Protein AF-A0A7G7LHD7-F1 (afdb_monomer_lite)

Radius of gyration: 28.02 Å; chains: 1; bounding box: 65×64×58 Å

pLDDT: mean 73.61, std 22.7, range [37.94, 97.56]

Secondary structure (DSSP, 8-state):
--HHHHHHHHHHHTTB-TTT--B---EEEE-TTT--EEEEE-HHHHHHHHHTTT-HHHHHHHHHHHHHHS---S----------------S--S-----PPPPPPP--------------------

Structure (mmCIF, N/CA/C/O backbone):
data_AF-A0A7G7LHD7-F1
#
_entry.id   AF-A0A7G7LHD7-F1
#
loop_
_atom_site.group_PDB
_atom_site.id
_atom_site.type_symbol
_atom_site.label_atom_id
_atom_site.label_alt_id
_atom_site.label_comp_id
_atom_site.label_asym_id
_atom_site.label_entity_id
_atom_site.label_seq_id
_atom_site.pdbx_PDB_ins_code
_atom_site.Cartn_x
_atom_site.Cartn_y
_atom_site.Cartn_z
_atom_site.occupancy
_atom_site.B_iso_or_equiv
_atom_site.auth_seq_id
_atom_site.auth_comp_id
_atom_site.auth_asym_id
_atom_site.auth_atom_id
_atom_site.pdbx_PDB_model_num
ATOM 1 N N . MET A 1 1 ? 9.196 -8.763 -17.097 1.00 65.50 1 MET A N 1
ATOM 2 C CA . MET A 1 1 ? 9.359 -7.357 -16.661 1.00 65.50 1 MET A CA 1
ATOM 3 C C . MET A 1 1 ? 10.825 -6.980 -16.770 1.00 65.50 1 MET A C 1
ATOM 5 O O . MET A 1 1 ? 11.659 -7.766 -16.336 1.00 65.50 1 MET A O 1
ATOM 9 N N . SER A 1 2 ? 11.151 -5.848 -17.398 1.00 82.25 2 SER A N 1
ATOM 10 C CA . SER A 1 2 ? 12.543 -5.403 -17.550 1.00 82.25 2 SER A CA 1
ATOM 11 C C . SER A 1 2 ? 12.972 -4.551 -16.350 1.00 82.25 2 SER A C 1
ATOM 13 O O . SER A 1 2 ? 12.140 -3.951 -15.669 1.00 82.25 2 SER A O 1
ATOM 15 N N . ARG A 1 3 ? 14.284 -4.463 -16.097 1.00 79.50 3 ARG A N 1
ATOM 16 C CA . ARG A 1 3 ? 14.835 -3.549 -15.079 1.00 79.50 3 ARG A CA 1
ATOM 17 C C . ARG A 1 3 ? 14.474 -2.082 -15.349 1.00 79.50 3 ARG A C 1
ATOM 19 O O . ARG A 1 3 ? 14.294 -1.330 -14.399 1.00 79.50 3 ARG A O 1
ATOM 26 N N . ALA A 1 4 ? 14.314 -1.707 -16.620 1.00 85.06 4 ALA A N 1
ATOM 27 C CA . A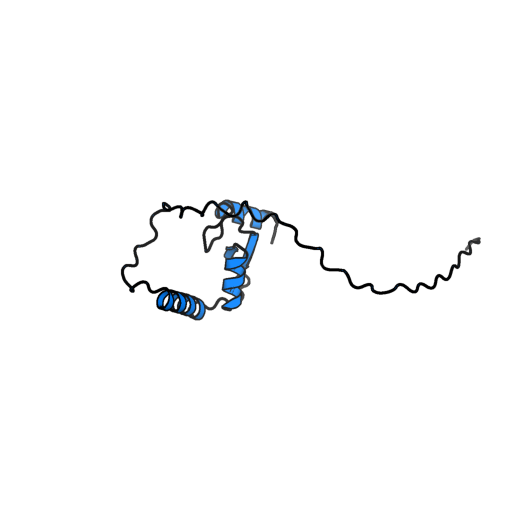LA A 1 4 ? 13.909 -0.364 -17.023 1.00 85.06 4 ALA A CA 1
ATOM 28 C C . ALA A 1 4 ? 12.475 -0.030 -16.576 1.00 85.06 4 ALA A C 1
ATOM 30 O O . ALA A 1 4 ? 12.243 1.057 -16.065 1.00 85.06 4 ALA A O 1
ATOM 31 N N . THR A 1 5 ? 11.536 -0.981 -16.663 1.00 87.19 5 THR A N 1
ATOM 32 C CA . THR A 1 5 ? 10.151 -0.778 -16.194 1.00 87.19 5 THR A CA 1
ATOM 33 C C . THR A 1 5 ? 10.085 -0.500 -14.691 1.00 87.19 5 THR A C 1
ATOM 35 O O . THR A 1 5 ? 9.301 0.328 -14.243 1.00 87.19 5 THR A O 1
ATOM 38 N N . VAL A 1 6 ? 10.924 -1.170 -13.897 1.00 87.94 6 VAL A N 1
ATOM 39 C CA . VAL A 1 6 ? 10.980 -0.943 -12.443 1.00 87.94 6 VAL A CA 1
ATOM 40 C C . VAL A 1 6 ? 11.619 0.405 -12.115 1.00 87.94 6 VAL A C 1
ATOM 42 O O . VAL A 1 6 ? 11.170 1.074 -11.191 1.00 87.94 6 VAL A O 1
ATOM 45 N N . ALA A 1 7 ? 12.651 0.811 -12.860 1.00 90.75 7 ALA A N 1
ATOM 46 C CA . ALA A 1 7 ? 13.272 2.124 -12.700 1.00 90.75 7 ALA A CA 1
ATOM 47 C C . ALA A 1 7 ? 12.284 3.257 -13.018 1.00 90.75 7 ALA A C 1
ATOM 49 O O . ALA A 1 7 ? 12.174 4.198 -12.242 1.00 90.75 7 ALA A O 1
ATOM 50 N N . GLU A 1 8 ? 11.503 3.111 -14.088 1.00 92.50 8 GLU A N 1
ATOM 51 C CA . GLU A 1 8 ? 10.450 4.059 -14.454 1.00 92.50 8 GLU A CA 1
ATOM 52 C C . GLU A 1 8 ? 9.400 4.199 -13.338 1.00 92.50 8 GLU A C 1
ATOM 54 O O . GLU A 1 8 ? 9.095 5.309 -12.910 1.00 92.50 8 GLU A O 1
ATOM 59 N N . LEU A 1 9 ? 8.922 3.080 -12.777 1.00 92.25 9 LEU A N 1
ATOM 60 C CA . LEU A 1 9 ? 7.999 3.096 -11.632 1.00 92.25 9 LEU A CA 1
ATOM 61 C C . LEU A 1 9 ? 8.593 3.797 -10.402 1.00 92.25 9 LEU A C 1
ATOM 63 O O . LEU A 1 9 ? 7.887 4.524 -9.705 1.00 92.25 9 LEU A O 1
ATOM 67 N N . ARG A 1 10 ? 9.890 3.604 -10.132 1.00 93.69 10 ARG A N 1
ATOM 68 C CA . ARG A 1 10 ? 10.582 4.304 -9.039 1.00 93.69 10 ARG A CA 1
ATOM 69 C C . ARG A 1 10 ? 10.604 5.806 -9.261 1.00 93.69 10 ARG A C 1
ATOM 71 O O . ARG A 1 10 ? 10.289 6.549 -8.336 1.00 93.69 10 ARG A O 1
ATOM 78 N N . THR A 1 11 ? 10.933 6.243 -10.474 1.00 94.19 11 THR A N 1
ATOM 79 C CA . THR A 1 11 ? 10.958 7.662 -10.835 1.00 94.19 11 THR A CA 1
ATOM 80 C C . THR A 1 11 ? 9.568 8.284 -10.737 1.00 94.19 11 THR A C 1
ATOM 82 O O . THR A 1 11 ? 9.427 9.338 -10.124 1.00 94.19 11 THR A O 1
ATOM 85 N N . GLN A 1 12 ? 8.533 7.614 -11.251 1.00 94.06 12 GLN A N 1
ATOM 86 C CA . GLN A 1 12 ? 7.146 8.091 -11.183 1.00 94.06 12 GLN A CA 1
ATOM 87 C C . GLN A 1 12 ? 6.634 8.232 -9.744 1.00 94.06 12 GLN A C 1
ATOM 89 O O . GLN A 1 12 ? 5.876 9.152 -9.449 1.00 94.06 12 GLN A O 1
ATOM 94 N N . GLN A 1 13 ? 7.059 7.347 -8.841 1.00 95.56 13 GLN A N 1
ATOM 95 C CA . GLN A 1 13 ? 6.672 7.379 -7.430 1.00 95.56 13 GLN A CA 1
ATOM 96 C C . GLN A 1 13 ? 7.617 8.194 -6.533 1.00 95.56 13 GLN A C 1
ATOM 98 O O . GLN A 1 13 ? 7.369 8.289 -5.333 1.00 95.56 13 GLN A O 1
ATOM 103 N N . GLY A 1 14 ? 8.718 8.736 -7.065 1.00 94.69 14 GLY A N 1
ATOM 104 C CA . GLY A 1 14 ? 9.737 9.427 -6.265 1.00 94.69 14 GLY A CA 1
ATOM 105 C C . GLY A 1 14 ? 10.384 8.536 -5.195 1.00 94.69 14 GLY A C 1
ATOM 106 O O . GLY A 1 14 ? 10.589 8.983 -4.071 1.00 94.69 14 GLY A O 1
ATOM 107 N N . ASP A 1 15 ? 10.638 7.261 -5.515 1.00 93.12 15 ASP A N 1
ATOM 108 C CA . ASP A 1 15 ? 11.165 6.233 -4.594 1.00 93.12 15 ASP A CA 1
ATOM 109 C C . ASP A 1 15 ? 10.313 5.992 -3.319 1.00 93.12 15 ASP A C 1
ATOM 111 O O . ASP A 1 15 ? 10.767 5.359 -2.353 1.00 93.12 15 ASP A O 1
ATOM 115 N N . ALA A 1 16 ? 9.054 6.443 -3.327 1.00 96.12 16 ALA A N 1
ATOM 116 C CA . ALA A 1 16 ? 8.115 6.336 -2.217 1.00 96.12 16 ALA A CA 1
ATOM 117 C C . ALA A 1 16 ? 7.075 5.223 -2.409 1.00 96.12 16 ALA A C 1
ATOM 119 O O . ALA A 1 16 ? 6.737 4.816 -3.523 1.00 96.12 16 ALA A O 1
ATOM 120 N N . CYS A 1 17 ? 6.552 4.714 -1.295 1.00 97.38 17 CYS A N 1
ATOM 121 C CA . CYS A 1 17 ? 5.493 3.711 -1.258 1.00 97.38 17 CYS A CA 1
ATOM 122 C C . CYS A 1 17 ? 4.173 4.317 -1.736 1.00 97.38 17 CYS A C 1
ATOM 124 O O . CYS A 1 17 ? 3.708 5.292 -1.152 1.00 97.38 17 CYS A O 1
ATOM 126 N N . ALA A 1 18 ? 3.513 3.688 -2.711 1.00 97.06 18 ALA A N 1
ATOM 127 C CA . ALA A 1 18 ? 2.238 4.191 -3.228 1.00 97.06 18 ALA A CA 1
ATOM 128 C C . ALA A 1 18 ? 1.080 4.171 -2.206 1.00 97.06 18 ALA A C 1
ATOM 130 O O . ALA A 1 18 ? 0.073 4.836 -2.421 1.00 97.06 18 ALA A O 1
ATOM 131 N N . VAL A 1 19 ? 1.207 3.423 -1.100 1.00 96.31 19 VAL A N 1
ATOM 132 C CA . VAL A 1 19 ? 0.174 3.341 -0.048 1.00 96.31 19 VAL A CA 1
ATOM 133 C C . VAL A 1 19 ? 0.438 4.311 1.103 1.00 96.31 19 VAL A C 1
ATOM 135 O O . VAL A 1 19 ? -0.463 5.042 1.495 1.00 96.31 19 VAL A O 1
ATOM 138 N N . CYS A 1 20 ? 1.645 4.306 1.680 1.00 96.75 20 CYS A N 1
ATOM 139 C CA . CYS A 1 20 ? 1.944 5.094 2.884 1.00 96.75 20 CYS A CA 1
ATOM 140 C C . CYS A 1 20 ? 2.856 6.304 2.649 1.00 96.75 20 CYS A C 1
ATOM 142 O O . CYS A 1 20 ? 3.074 7.069 3.580 1.00 96.75 20 CYS A O 1
ATOM 144 N N . GLY A 1 21 ? 3.427 6.467 1.452 1.00 95.88 21 GLY A N 1
ATOM 145 C CA . GLY A 1 21 ? 4.346 7.564 1.130 1.00 95.88 21 GLY A CA 1
ATOM 146 C C . GLY A 1 21 ? 5.760 7.432 1.708 1.00 95.88 21 GLY A C 1
ATOM 147 O O . GLY A 1 21 ? 6.620 8.242 1.379 1.00 95.88 21 GLY A O 1
ATOM 148 N N . ASP A 1 22 ? 6.041 6.413 2.527 1.00 95.31 22 ASP A N 1
ATOM 149 C CA . ASP A 1 22 ? 7.391 6.193 3.054 1.00 95.31 22 ASP A CA 1
ATOM 150 C C . ASP A 1 22 ? 8.382 5.857 1.933 1.00 95.31 22 ASP A C 1
ATOM 152 O O . ASP A 1 22 ? 8.073 5.078 1.025 1.00 95.31 22 ASP A O 1
ATOM 156 N N . LEU A 1 23 ? 9.6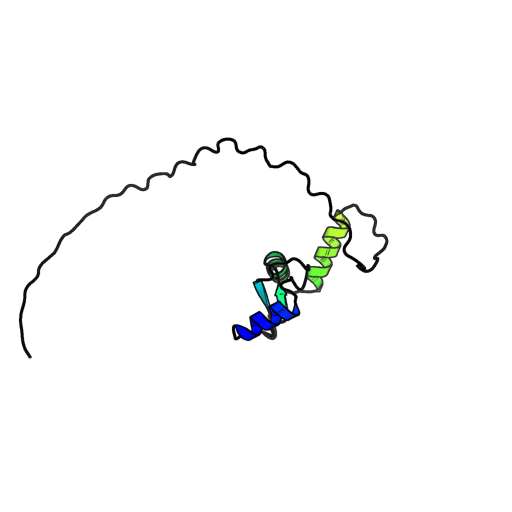07 6.373 2.048 1.00 92.56 23 LEU A N 1
ATOM 157 C CA . LEU A 1 23 ? 10.715 6.007 1.165 1.00 92.56 23 LEU A CA 1
ATOM 158 C C . LEU A 1 23 ? 11.077 4.520 1.290 1.00 92.56 23 LEU A C 1
ATOM 160 O O . LEU A 1 23 ? 10.823 3.863 2.303 1.00 92.56 23 LEU A O 1
ATOM 164 N N . GLY A 1 24 ? 11.742 3.994 0.262 1.00 86.44 24 GLY A N 1
ATOM 165 C CA . GLY A 1 24 ? 12.215 2.608 0.255 1.00 86.44 24 GLY A CA 1
ATOM 166 C C . GLY A 1 24 ? 11.174 1.624 -0.274 1.00 86.44 24 GLY A C 1
ATOM 167 O O . GLY A 1 24 ? 11.109 0.474 0.169 1.00 86.44 24 GLY A O 1
ATOM 168 N N . ALA A 1 25 ? 10.359 2.060 -1.236 1.00 93.00 25 ALA A N 1
ATOM 169 C CA . ALA A 1 25 ? 9.473 1.176 -1.977 1.00 93.00 25 ALA A CA 1
ATOM 170 C C . ALA A 1 25 ? 10.281 0.263 -2.911 1.00 93.00 25 ALA A C 1
ATOM 172 O O . ALA A 1 25 ? 10.780 0.672 -3.959 1.00 93.00 25 ALA A O 1
ATOM 173 N N . ALA A 1 26 ? 10.442 -0.995 -2.504 1.00 92.94 26 ALA A N 1
ATOM 174 C CA . ALA A 1 26 ? 11.248 -1.984 -3.218 1.00 92.94 26 ALA A CA 1
ATOM 175 C C . ALA A 1 26 ? 10.446 -3.211 -3.673 1.00 92.94 26 ALA A C 1
ATOM 177 O O . ALA A 1 26 ? 10.984 -4.046 -4.400 1.00 92.94 26 ALA A O 1
ATOM 178 N N . HIS A 1 27 ? 9.182 -3.326 -3.262 1.00 95.00 27 HIS A N 1
ATOM 179 C CA . HIS A 1 27 ? 8.335 -4.477 -3.560 1.00 95.00 27 HIS A CA 1
ATOM 180 C C . HIS A 1 27 ? 7.355 -4.132 -4.675 1.00 95.00 27 HIS A C 1
ATOM 182 O O . HIS A 1 27 ? 6.612 -3.165 -4.552 1.00 95.00 27 HIS A O 1
ATOM 188 N N . LEU A 1 28 ? 7.362 -4.910 -5.760 1.00 95.06 28 LEU A N 1
ATOM 189 C CA . LEU A 1 28 ? 6.380 -4.775 -6.835 1.00 95.06 28 LEU A CA 1
ATOM 190 C C . LEU A 1 28 ? 5.059 -5.406 -6.405 1.00 95.06 28 LEU A C 1
ATOM 192 O O . LEU A 1 28 ? 4.978 -6.622 -6.225 1.00 95.06 28 LEU A O 1
ATOM 196 N N . ASP A 1 29 ? 4.037 -4.575 -6.294 1.00 94.94 29 ASP A N 1
ATOM 197 C CA . ASP A 1 29 ? 2.669 -4.999 -6.063 1.00 94.94 29 ASP A CA 1
ATOM 198 C C . ASP A 1 29 ? 1.975 -5.303 -7.395 1.00 94.94 29 ASP A C 1
ATOM 200 O O . ASP A 1 29 ? 2.150 -4.593 -8.394 1.00 94.94 29 ASP A O 1
ATOM 204 N N . HIS A 1 30 ? 1.197 -6.379 -7.418 1.00 93.12 30 HIS A N 1
ATOM 205 C CA . HIS A 1 30 ? 0.470 -6.827 -8.596 1.00 93.12 30 HIS A CA 1
ATOM 206 C C . HIS A 1 30 ? -0.890 -7.379 -8.203 1.00 93.12 30 HIS A C 1
ATOM 208 O O . HIS A 1 30 ? -1.058 -7.989 -7.155 1.00 93.12 30 HIS A O 1
ATOM 214 N N . ASP A 1 31 ? -1.862 -7.175 -9.077 1.00 89.19 31 ASP A N 1
ATOM 215 C CA . ASP A 1 31 ? -3.194 -7.721 -8.899 1.00 89.19 31 ASP A CA 1
ATOM 216 C C . ASP A 1 31 ? -3.167 -9.248 -9.080 1.00 89.19 31 ASP A C 1
ATOM 218 O O . ASP A 1 31 ? -2.782 -9.747 -10.14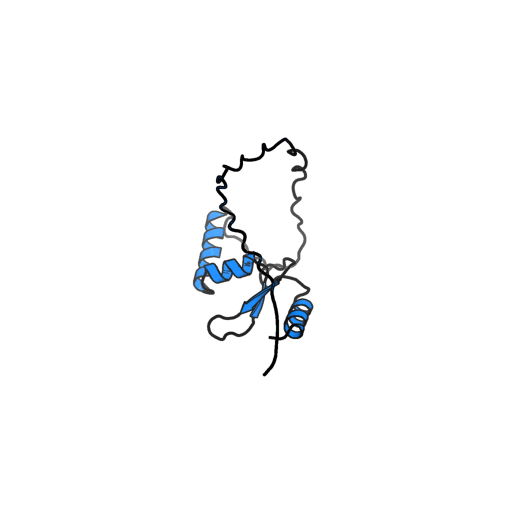0 1.00 89.19 31 ASP A O 1
ATOM 222 N N . HIS A 1 32 ? -3.582 -9.998 -8.057 1.00 86.19 32 HIS A N 1
ATOM 223 C CA . HIS A 1 32 ? -3.549 -11.465 -8.079 1.00 86.19 32 HIS A CA 1
ATOM 224 C C . HIS A 1 32 ? -4.546 -12.109 -9.062 1.00 86.19 32 HIS A C 1
ATOM 226 O O . HIS A 1 32 ? -4.407 -13.290 -9.374 1.00 86.19 32 HIS A O 1
ATOM 232 N N . SER A 1 33 ? -5.537 -11.364 -9.567 1.00 88.62 33 SER A N 1
ATOM 233 C CA . SER A 1 33 ? -6.520 -11.871 -10.535 1.00 88.62 33 SER A CA 1
ATOM 234 C C . SER A 1 33 ? -6.092 -11.655 -11.989 1.00 88.62 33 SER A C 1
ATOM 236 O O . SER A 1 33 ? -6.340 -12.501 -12.845 1.00 88.62 33 SER A O 1
ATOM 238 N N . THR A 1 34 ? -5.413 -10.541 -12.274 1.00 91.69 34 THR A N 1
ATOM 239 C CA . THR A 1 34 ? -5.026 -10.133 -13.636 1.00 91.69 34 THR A CA 1
ATOM 240 C C . THR A 1 34 ? -3.524 -10.211 -13.900 1.00 91.69 34 THR A C 1
ATOM 242 O O . THR A 1 34 ? -3.101 -10.124 -15.053 1.00 91.69 34 THR A O 1
ATOM 245 N N . GLY A 1 35 ? -2.700 -10.320 -12.856 1.00 89.62 35 GLY A N 1
ATOM 246 C CA . GLY A 1 35 ? -1.238 -10.268 -12.932 1.00 89.62 35 GLY A CA 1
ATOM 247 C C . GLY A 1 35 ? -0.674 -8.889 -13.294 1.00 89.62 35 GLY A C 1
ATOM 248 O O . GLY A 1 35 ? 0.531 -8.756 -13.518 1.00 89.62 35 GLY A O 1
ATOM 249 N N . ARG A 1 36 ? -1.518 -7.852 -13.389 1.00 92.50 36 ARG A N 1
ATOM 250 C CA . ARG A 1 36 ? -1.085 -6.495 -13.740 1.00 92.50 36 ARG A CA 1
ATOM 251 C C . ARG A 1 36 ? -0.347 -5.856 -12.570 1.00 92.50 36 ARG A C 1
ATOM 253 O O . ARG A 1 36 ? -0.828 -5.881 -11.441 1.00 92.50 36 ARG A O 1
ATOM 260 N N . ILE A 1 37 ? 0.806 -5.255 -12.862 1.00 94.12 37 ILE A N 1
ATOM 261 C CA . ILE A 1 37 ? 1.573 -4.478 -11.883 1.00 94.12 37 ILE A CA 1
ATOM 262 C C . ILE A 1 37 ? 0.767 -3.234 -11.515 1.00 94.12 37 ILE A C 1
ATOM 264 O O . ILE A 1 37 ? 0.300 -2.521 -12.403 1.00 94.12 37 ILE A O 1
ATOM 268 N N . ARG A 1 38 ? 0.612 -2.996 -10.212 1.00 95.00 38 ARG A N 1
ATOM 269 C CA . ARG A 1 38 ? -0.092 -1.835 -9.665 1.00 95.00 38 ARG A CA 1
ATOM 270 C C . ARG A 1 38 ? 0.902 -0.722 -9.341 1.00 95.00 38 ARG A C 1
ATOM 272 O O . ARG A 1 38 ? 0.821 0.348 -9.931 1.00 95.00 38 ARG A O 1
ATOM 279 N N . ALA A 1 39 ? 1.851 -0.985 -8.442 1.00 96.00 39 ALA A N 1
ATOM 280 C CA . ALA A 1 39 ? 2.794 0.015 -7.940 1.00 96.00 39 ALA A CA 1
ATOM 281 C C . ALA A 1 39 ? 4.004 -0.620 -7.228 1.00 96.00 39 ALA A C 1
ATOM 283 O O . ALA A 1 39 ? 4.065 -1.833 -7.026 1.00 96.00 39 ALA A O 1
ATOM 284 N N . LEU A 1 40 ? 4.959 0.207 -6.798 1.00 97.31 40 LEU A N 1
ATOM 285 C CA . LEU A 1 40 ? 5.972 -0.157 -5.807 1.00 97.31 40 LEU A CA 1
ATOM 286 C C . LEU A 1 40 ? 5.497 0.184 -4.390 1.00 97.31 40 LEU A C 1
ATOM 288 O O . LEU A 1 40 ? 5.068 1.305 -4.109 1.00 97.31 40 LEU A O 1
ATOM 292 N N . LEU A 1 41 ? 5.643 -0.766 -3.472 1.00 97.38 41 LEU A N 1
ATOM 293 C CA . LEU A 1 41 ? 5.280 -0.636 -2.065 1.00 97.38 41 LEU A CA 1
ATOM 294 C C . LEU A 1 41 ? 6.484 -0.881 -1.147 1.00 97.38 41 LEU A C 1
ATOM 296 O O . LEU A 1 41 ? 7.465 -1.543 -1.506 1.00 97.38 41 LEU A O 1
ATOM 300 N N . CYS A 1 42 ? 6.399 -0.368 0.081 1.00 97.00 42 CYS A N 1
ATOM 301 C CA . CYS A 1 42 ? 7.282 -0.799 1.161 1.00 97.00 42 CYS A CA 1
ATOM 302 C C . CYS A 1 42 ? 6.887 -2.211 1.634 1.00 97.00 42 CYS A C 1
ATOM 304 O O . CYS A 1 42 ? 5.747 -2.649 1.455 1.00 97.00 42 CYS A O 1
ATOM 306 N N . GLY A 1 43 ? 7.810 -2.926 2.285 1.00 96.19 43 GLY A N 1
ATOM 307 C CA . GLY A 1 43 ? 7.566 -4.311 2.711 1.00 96.19 43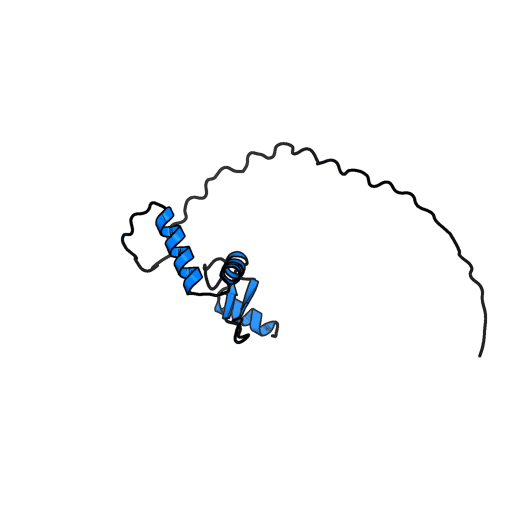 GLY A CA 1
ATOM 308 C C . GLY A 1 43 ? 6.382 -4.468 3.672 1.00 96.19 43 GLY A C 1
ATOM 309 O O . GLY A 1 43 ? 5.670 -5.466 3.608 1.00 96.19 43 GLY A O 1
ATOM 310 N N . ARG A 1 44 ? 6.120 -3.458 4.516 1.00 96.44 44 ARG A N 1
ATOM 311 C CA . ARG A 1 44 ? 4.994 -3.457 5.466 1.00 96.44 44 ARG A CA 1
ATOM 312 C C . ARG A 1 44 ? 3.648 -3.386 4.752 1.00 96.44 44 ARG A C 1
ATOM 314 O O . ARG A 1 44 ? 2.778 -4.201 5.032 1.00 96.44 44 ARG A O 1
ATOM 321 N N . CYS A 1 45 ? 3.492 -2.437 3.828 1.00 97.06 45 CYS A N 1
ATOM 322 C CA . CYS A 1 45 ? 2.255 -2.277 3.064 1.00 97.06 45 CYS A CA 1
ATOM 323 C C . CYS A 1 45 ? 2.005 -3.490 2.169 1.00 97.06 45 CYS A C 1
ATOM 325 O O . CYS A 1 45 ? 0.906 -4.030 2.192 1.00 97.06 45 CYS A O 1
ATOM 327 N N . ASN A 1 46 ? 3.035 -3.968 1.460 1.00 96.88 46 ASN A N 1
ATOM 328 C CA . ASN A 1 46 ? 2.920 -5.148 0.604 1.00 96.88 46 ASN A CA 1
ATOM 329 C C . ASN A 1 46 ? 2.480 -6.390 1.395 1.00 96.88 46 ASN A C 1
ATOM 331 O O . ASN A 1 46 ? 1.566 -7.103 0.995 1.00 96.88 46 ASN A O 1
ATOM 335 N N . MET A 1 47 ? 3.107 -6.637 2.549 1.00 95.44 47 MET A N 1
ATOM 336 C CA . MET A 1 47 ? 2.714 -7.735 3.434 1.00 95.44 47 MET A CA 1
ATOM 337 C C . MET A 1 47 ? 1.296 -7.542 3.980 1.00 95.44 47 MET A C 1
ATOM 339 O O . MET A 1 47 ? 0.528 -8.497 4.014 1.00 95.44 47 MET A O 1
ATOM 343 N N . GLY A 1 48 ? 0.940 -6.320 4.382 1.00 96.06 48 GLY A N 1
ATOM 344 C CA . GLY A 1 48 ? -0.395 -5.990 4.875 1.00 96.06 48 GLY A CA 1
ATOM 345 C C . GLY A 1 48 ? -1.488 -6.326 3.863 1.00 96.06 48 GLY A C 1
ATOM 346 O O . GLY A 1 48 ? -2.432 -7.025 4.218 1.00 96.06 48 GLY A O 1
ATOM 347 N N . LEU A 1 49 ? -1.333 -5.905 2.603 1.00 95.62 49 LEU A N 1
ATOM 348 C CA . LEU A 1 49 ? -2.283 -6.230 1.530 1.00 95.62 49 LEU A CA 1
ATOM 349 C C . LEU A 1 49 ? -2.451 -7.748 1.364 1.00 95.62 49 LEU A C 1
ATOM 351 O O . LEU A 1 49 ? -3.575 -8.251 1.413 1.00 95.62 49 LEU A O 1
ATOM 355 N N . GLY A 1 50 ? -1.338 -8.487 1.313 1.00 94.12 50 GLY A N 1
ATOM 356 C CA . GLY A 1 50 ? -1.360 -9.947 1.204 1.00 94.12 50 GLY A CA 1
ATOM 357 C C . GLY A 1 50 ? -2.030 -10.650 2.392 1.00 94.12 50 GLY A C 1
ATOM 358 O O . GLY A 1 50 ? -2.767 -11.614 2.195 1.00 94.12 50 GLY A O 1
ATOM 359 N N . LEU A 1 51 ? -1.842 -10.159 3.622 1.00 95.69 51 LEU A N 1
ATOM 360 C CA . LEU A 1 51 ? -2.499 -10.706 4.821 1.00 95.69 51 LEU A CA 1
ATOM 361 C C . LEU A 1 51 ? -4.022 -10.523 4.797 1.00 95.69 51 LEU A C 1
ATOM 363 O O . LEU A 1 51 ? -4.746 -11.348 5.351 1.00 95.69 51 LEU A O 1
ATOM 367 N N . PHE A 1 52 ? -4.509 -9.473 4.135 1.00 96.31 52 PHE A N 1
ATOM 368 C CA . PHE A 1 52 ? -5.935 -9.248 3.901 1.00 96.31 52 PHE A CA 1
ATOM 369 C C . PHE A 1 52 ? -6.425 -9.820 2.565 1.00 96.31 52 PHE A C 1
ATOM 371 O O . PHE A 1 52 ? -7.570 -9.575 2.194 1.00 96.31 52 PHE A O 1
ATOM 378 N N . LEU A 1 53 ? -5.603 -10.624 1.879 1.00 94.00 53 LEU A N 1
ATOM 379 C CA . LEU A 1 53 ? -5.918 -11.282 0.605 1.00 94.00 53 LEU A CA 1
ATOM 380 C C . LEU A 1 53 ? -6.330 -10.303 -0.502 1.00 94.00 53 LEU A C 1
ATOM 382 O O . LEU A 1 53 ? -7.169 -10.639 -1.334 1.00 94.00 53 LEU A O 1
ATOM 386 N N . ASP A 1 54 ? -5.778 -9.088 -0.484 1.00 93.19 54 ASP A N 1
ATOM 387 C CA . ASP A 1 54 ? -6.166 -7.988 -1.374 1.00 93.19 54 ASP A CA 1
ATOM 388 C C . ASP A 1 54 ? -7.675 -7.671 -1.357 1.00 93.19 54 ASP A C 1
ATOM 390 O O . ASP A 1 54 ? -8.200 -7.071 -2.294 1.00 93.19 54 ASP A O 1
ATOM 394 N N . ASP A 1 55 ? -8.390 -8.057 -0.295 1.00 95.38 55 ASP A N 1
ATOM 395 C CA . ASP A 1 55 ? -9.834 -7.877 -0.170 1.00 95.38 55 ASP A CA 1
ATOM 396 C C . ASP A 1 55 ? -10.158 -6.478 0.389 1.00 95.38 55 ASP A C 1
ATOM 398 O O . ASP A 1 55 ? -9.910 -6.205 1.575 1.00 95.38 55 ASP A O 1
ATOM 402 N N . PRO A 1 56 ? -10.768 -5.580 -0.412 1.00 95.06 56 PRO A N 1
ATOM 403 C CA . PRO A 1 56 ? -11.082 -4.225 0.029 1.00 95.06 56 PRO A CA 1
ATOM 404 C C . PRO A 1 56 ? -12.057 -4.184 1.208 1.00 95.06 56 PRO A C 1
ATOM 406 O O . PRO A 1 56 ? -12.040 -3.228 1.982 1.00 95.06 56 PRO A O 1
ATOM 409 N N . VAL A 1 57 ? -12.925 -5.190 1.355 1.00 97.31 57 VAL A N 1
ATOM 410 C CA . VAL A 1 57 ? -13.876 -5.264 2.470 1.00 97.31 57 VAL A CA 1
ATOM 411 C C . VAL A 1 57 ? -13.123 -5.547 3.765 1.00 97.31 57 VAL A C 1
ATOM 413 O O . VAL A 1 57 ? -13.309 -4.831 4.747 1.00 97.31 57 VAL A O 1
ATOM 416 N N . ARG A 1 58 ? -12.215 -6.529 3.763 1.00 97.56 58 ARG A N 1
ATOM 417 C CA . ARG A 1 58 ? -11.393 -6.857 4.940 1.00 97.56 58 ARG A CA 1
ATOM 418 C C . ARG A 1 58 ? -10.489 -5.700 5.355 1.00 97.56 58 ARG A C 1
ATOM 420 O O . ARG A 1 58 ? -10.381 -5.426 6.546 1.00 97.56 58 ARG A O 1
ATOM 427 N N . LEU A 1 59 ? -9.886 -5.005 4.389 1.00 96.81 59 LEU A N 1
ATOM 428 C CA . LEU A 1 59 ? -9.031 -3.842 4.648 1.00 96.81 59 LEU A CA 1
ATOM 429 C C . LEU A 1 59 ? -9.793 -2.706 5.346 1.00 96.81 59 LEU A C 1
ATOM 431 O O . LEU A 1 59 ? -9.297 -2.154 6.327 1.00 96.81 59 LEU A O 1
ATOM 435 N N . ARG A 1 60 ? -11.014 -2.393 4.890 1.00 97.38 60 ARG A N 1
ATOM 436 C CA . ARG A 1 60 ? -11.869 -1.379 5.533 1.00 97.38 60 ARG A CA 1
ATOM 437 C C . ARG A 1 60 ? -12.286 -1.800 6.939 1.00 97.38 60 ARG A C 1
ATOM 439 O O . ARG A 1 60 ? -12.108 -1.035 7.873 1.00 97.38 60 ARG A O 1
ATOM 446 N N . LEU A 1 61 ? -12.718 -3.050 7.115 1.00 97.00 61 LEU A N 1
ATOM 447 C CA . LEU A 1 61 ? -13.075 -3.576 8.438 1.00 97.00 61 LEU A CA 1
ATOM 448 C C . LEU A 1 61 ? -11.900 -3.533 9.428 1.00 97.00 61 LEU A C 1
ATOM 450 O O . LEU A 1 61 ? -12.107 -3.289 10.618 1.00 97.00 61 LEU A O 1
ATOM 454 N N . ALA A 1 62 ? -10.673 -3.765 8.955 1.00 95.88 62 ALA A N 1
ATOM 455 C CA . ALA A 1 62 ? -9.470 -3.645 9.771 1.00 95.88 62 ALA A CA 1
ATOM 456 C C . ALA A 1 62 ? -9.188 -2.189 10.180 1.00 95.88 62 ALA A C 1
ATOM 458 O O . ALA A 1 62 ? -8.836 -1.952 11.337 1.00 95.88 62 ALA A O 1
ATOM 459 N N . ALA A 1 63 ? -9.382 -1.224 9.274 1.00 95.06 63 ALA A N 1
ATOM 460 C CA . ALA A 1 63 ? -9.299 0.200 9.598 1.00 95.06 63 ALA A CA 1
ATOM 461 C C . ALA A 1 63 ? -10.348 0.587 10.657 1.00 95.06 63 ALA A C 1
ATOM 463 O O . ALA A 1 63 ? -9.973 1.063 11.729 1.00 95.06 63 ALA A O 1
ATOM 464 N N . ASP A 1 64 ? -11.620 0.234 10.436 1.00 95.19 64 ASP A N 1
ATOM 465 C CA . ASP A 1 64 ? -12.723 0.490 11.374 1.00 95.19 64 ASP A CA 1
ATOM 466 C C . ASP A 1 64 ? -12.468 -0.143 12.752 1.00 95.19 64 ASP A C 1
ATOM 468 O O . ASP A 1 64 ? -12.846 0.387 13.799 1.00 95.19 64 ASP A O 1
ATOM 472 N N . TYR A 1 65 ? -11.880 -1.344 12.786 1.00 95.69 65 TYR A N 1
ATOM 473 C CA . TYR A 1 65 ? -11.502 -2.004 14.035 1.00 95.69 65 TYR A CA 1
ATOM 474 C C . TYR A 1 65 ? -10.465 -1.180 14.799 1.00 95.69 65 TYR A C 1
ATOM 476 O O . TYR A 1 65 ? -10.643 -0.944 15.993 1.00 95.69 65 TYR A O 1
ATOM 484 N N . VAL A 1 66 ? -9.408 -0.723 14.127 1.00 94.88 66 VAL A N 1
ATOM 485 C CA . VAL A 1 66 ? -8.352 0.081 14.753 1.00 94.88 66 VAL A CA 1
ATOM 486 C C . VAL A 1 66 ? -8.908 1.406 15.269 1.00 94.88 66 VAL A C 1
ATOM 488 O O . VAL A 1 66 ? -8.624 1.769 16.408 1.00 94.88 66 VAL A O 1
ATOM 491 N N . GLU A 1 67 ? -9.722 2.103 14.480 1.00 92.94 67 GLU A N 1
ATOM 492 C CA . GLU A 1 67 ? -10.327 3.384 14.862 1.00 92.94 67 GLU A CA 1
ATOM 493 C C . GLU A 1 67 ? -11.206 3.253 16.108 1.00 92.94 67 GLU A C 1
ATOM 495 O O . GLU A 1 67 ? -11.002 3.977 17.082 1.00 92.94 67 GLU A O 1
ATOM 500 N N . ARG A 1 68 ? -12.089 2.245 16.151 1.00 93.94 68 ARG A N 1
ATOM 501 C CA . ARG A 1 68 ? -12.949 1.974 17.319 1.00 93.94 68 ARG A CA 1
ATOM 502 C C . ARG A 1 68 ? -12.179 1.731 18.616 1.00 93.94 68 ARG A C 1
ATOM 504 O O . ARG A 1 68 ? -12.710 1.995 19.689 1.00 93.94 68 ARG A O 1
ATOM 511 N N . HIS A 1 69 ? -10.950 1.227 18.532 1.00 93.50 69 HIS A N 1
ATOM 512 C CA . HIS A 1 69 ? -10.132 0.884 19.699 1.00 93.50 69 HIS A CA 1
ATOM 513 C C . HIS A 1 69 ? -9.028 1.909 19.996 1.00 93.50 69 HIS A C 1
ATOM 515 O O . HIS A 1 69 ? -8.278 1.725 20.954 1.00 93.50 69 HIS A O 1
ATOM 521 N N . ARG A 1 70 ? -8.914 2.992 19.214 1.00 89.44 70 ARG A N 1
ATOM 522 C CA . ARG A 1 70 ? -7.950 4.077 19.463 1.00 89.44 70 ARG A CA 1
ATOM 523 C C . ARG A 1 70 ? -8.415 5.094 20.507 1.00 89.44 70 ARG A C 1
ATOM 525 O O . ARG A 1 70 ? -7.609 5.916 20.917 1.00 89.44 70 ARG A O 1
ATOM 532 N N . GLY A 1 71 ? -9.661 5.015 20.977 1.00 69.19 71 GLY A N 1
ATOM 533 C CA . GLY A 1 71 ? -10.182 5.905 22.023 1.00 69.19 71 GLY A CA 1
ATOM 534 C C . GLY A 1 71 ? -10.417 7.352 21.573 1.00 69.19 71 GLY A C 1
ATOM 535 O O . GLY A 1 71 ? -10.768 8.187 22.400 1.00 69.19 71 GLY A O 1
ATOM 536 N N . GLU A 1 72 ? -10.264 7.643 20.282 1.00 55.56 72 GLU A N 1
ATOM 537 C CA . GLU A 1 72 ? -10.598 8.937 19.690 1.00 55.56 72 GLU A CA 1
ATOM 538 C C . GLU A 1 72 ? -12.103 8.950 19.357 1.00 55.56 72 GLU A C 1
ATOM 540 O O . GLU A 1 72 ? -12.591 8.014 18.711 1.00 55.56 72 GLU A O 1
ATOM 545 N N . PRO A 1 73 ? -12.880 9.955 19.801 1.00 53.53 73 PRO A N 1
ATOM 546 C CA . PRO A 1 73 ? -14.278 10.068 19.412 1.00 53.53 73 PRO A CA 1
ATOM 547 C C . PRO A 1 73 ? -14.366 10.276 17.897 1.00 53.53 73 PRO A C 1
ATOM 549 O O . PRO A 1 73 ? -13.615 11.063 17.329 1.00 53.53 73 PRO A O 1
ATOM 552 N N . ALA A 1 74 ? -15.291 9.566 17.250 1.00 54.75 74 ALA A N 1
ATOM 553 C CA . ALA A 1 74 ? -15.536 9.603 15.810 1.00 54.75 74 ALA A CA 1
ATOM 554 C C . ALA A 1 74 ? -16.012 10.992 15.329 1.00 54.75 74 ALA A C 1
ATOM 556 O O . ALA A 1 74 ? -17.198 11.196 15.067 1.00 54.75 74 ALA A O 1
ATOM 557 N N . ALA A 1 75 ? -15.104 11.963 15.235 1.00 53.16 75 ALA A N 1
ATOM 558 C CA . ALA A 1 75 ? -15.388 13.319 14.793 1.00 53.16 75 ALA A CA 1
ATOM 559 C C . ALA A 1 75 ? -14.307 13.831 13.828 1.00 53.16 75 ALA A C 1
ATOM 561 O O . ALA A 1 75 ? -13.126 13.845 14.153 1.00 53.16 75 ALA A O 1
ATOM 562 N N . ALA A 1 76 ? -14.790 14.301 12.673 1.00 52.16 76 ALA A N 1
ATOM 563 C CA . ALA A 1 76 ? -14.106 15.072 11.632 1.00 52.16 76 ALA A CA 1
ATOM 564 C C . ALA A 1 76 ? -13.021 14.340 10.817 1.00 52.16 76 ALA A C 1
ATOM 566 O O . ALA A 1 76 ? -11.827 14.391 11.094 1.00 52.16 76 ALA A O 1
ATOM 567 N N . VAL A 1 77 ? -13.465 13.727 9.716 1.00 52.62 77 VAL A N 1
ATOM 568 C CA . VAL A 1 77 ? -12.609 13.454 8.558 1.00 52.62 77 VAL A CA 1
ATOM 569 C C . VAL A 1 77 ? -12.320 14.791 7.873 1.00 52.62 77 VAL A C 1
ATOM 571 O O . VAL A 1 77 ? -13.117 15.245 7.053 1.00 52.62 77 VAL A O 1
ATOM 574 N N . ASP A 1 78 ? -11.194 15.419 8.198 1.00 49.72 78 ASP A N 1
ATOM 575 C CA . ASP A 1 78 ? -10.577 16.388 7.293 1.00 49.72 78 ASP A CA 1
ATOM 576 C C . ASP A 1 78 ? -9.732 15.626 6.252 1.00 49.72 78 ASP A C 1
ATOM 578 O O . ASP A 1 78 ? -9.028 14.671 6.603 1.00 49.72 78 ASP A O 1
ATOM 582 N N . PRO A 1 79 ? -9.782 15.992 4.956 1.00 56.81 79 PRO A N 1
ATOM 583 C CA . PRO A 1 79 ? -8.906 15.398 3.950 1.00 56.81 79 PRO A CA 1
ATOM 584 C C . PRO A 1 79 ? -7.436 15.730 4.266 1.00 56.81 79 PRO A C 1
ATOM 586 O O . PRO A 1 79 ? -7.155 16.832 4.748 1.00 56.81 79 PRO A O 1
ATOM 589 N N . PRO A 1 80 ? -6.467 14.842 3.960 1.00 51.09 80 PRO A N 1
ATOM 590 C CA . PRO A 1 80 ? -5.064 15.115 4.233 1.00 51.09 80 PRO A CA 1
ATOM 591 C C . PRO A 1 80 ? -4.551 16.204 3.285 1.00 51.09 80 PRO A C 1
ATOM 593 O O . PRO A 1 80 ? -4.061 15.932 2.190 1.00 51.09 80 PRO A O 1
ATOM 596 N N . THR A 1 81 ? -4.645 17.457 3.723 1.00 49.03 81 THR A N 1
ATOM 597 C CA . THR A 1 81 ? -3.895 18.568 3.145 1.00 49.03 81 THR A CA 1
ATOM 598 C C . THR A 1 81 ? -2.690 18.808 4.041 1.00 49.03 81 THR A C 1
ATOM 600 O O . THR A 1 81 ? -2.813 19.387 5.112 1.00 49.03 81 THR A O 1
ATOM 603 N N . GLY A 1 82 ? -1.516 18.371 3.593 1.00 41.56 82 GLY A N 1
ATOM 604 C CA . GLY A 1 82 ? -0.254 18.900 4.104 1.00 41.56 82 GLY A CA 1
ATOM 605 C C . GLY A 1 82 ? 0.380 18.131 5.262 1.00 41.56 82 GLY A C 1
ATOM 606 O O . GLY A 1 82 ? -0.067 18.124 6.403 1.00 41.56 82 GLY A O 1
ATOM 607 N N . CYS A 1 83 ? 1.529 17.553 4.940 1.00 52.97 83 CYS A N 1
ATOM 608 C CA . CYS A 1 83 ? 2.598 17.211 5.862 1.00 52.97 83 CYS A CA 1
ATOM 609 C C . CYS A 1 83 ? 3.069 18.459 6.633 1.00 52.97 83 CYS A C 1
ATOM 611 O O . CYS A 1 83 ? 3.788 19.260 6.051 1.00 52.97 83 CYS A O 1
ATOM 613 N N . THR A 1 84 ? 2.721 18.603 7.919 1.00 46.38 84 THR A N 1
ATOM 614 C CA . THR A 1 84 ? 3.493 19.402 8.899 1.00 46.38 84 THR A CA 1
ATOM 615 C C . THR A 1 84 ? 3.150 19.027 10.345 1.00 46.38 84 THR A C 1
ATOM 617 O O . THR A 1 84 ? 2.610 19.838 11.084 1.00 46.38 84 THR A O 1
ATOM 620 N N . THR A 1 85 ? 3.508 17.830 10.799 1.00 46.12 85 THR A N 1
ATOM 621 C CA . THR A 1 85 ? 3.798 17.618 12.229 1.00 46.12 85 THR A CA 1
ATOM 622 C C . THR A 1 85 ? 4.770 16.461 12.356 1.00 46.12 85 THR A C 1
ATOM 624 O O . THR A 1 85 ? 4.380 15.297 12.349 1.00 46.12 85 THR A O 1
ATOM 627 N N . THR A 1 86 ? 6.054 16.780 12.467 1.00 50.06 86 THR A N 1
ATOM 628 C CA . THR A 1 86 ? 7.050 15.871 13.032 1.00 50.06 86 THR A CA 1
ATOM 629 C C . THR A 1 86 ? 6.628 15.581 14.475 1.00 50.06 86 THR A C 1
ATOM 631 O O . THR A 1 86 ? 6.656 16.511 15.283 1.00 50.06 86 THR A O 1
ATOM 634 N N . PRO A 1 87 ? 6.243 14.351 14.866 1.00 51.00 87 PRO A N 1
ATOM 635 C CA . PRO A 1 87 ? 6.215 14.037 16.280 1.00 51.00 87 PRO A CA 1
ATOM 636 C C . PRO A 1 87 ? 7.676 13.992 16.721 1.00 51.00 87 PRO A C 1
ATOM 638 O O . PRO A 1 87 ? 8.489 13.305 16.099 1.00 51.00 87 PRO A O 1
ATOM 641 N N . ALA A 1 88 ? 8.026 14.764 17.750 1.00 52.47 88 ALA A N 1
ATOM 642 C CA . ALA A 1 88 ? 9.352 14.730 18.344 1.00 52.47 88 ALA A CA 1
ATOM 643 C C . ALA A 1 88 ? 9.674 13.283 18.747 1.00 52.47 88 ALA A C 1
ATOM 645 O O . ALA A 1 88 ? 9.174 12.765 19.746 1.00 52.47 88 ALA A O 1
ATOM 646 N N . LEU A 1 89 ? 10.474 12.613 17.915 1.00 51.94 89 LEU A N 1
ATOM 647 C CA . LEU A 1 89 ? 11.082 11.333 18.224 1.00 51.94 89 LEU A CA 1
ATOM 648 C C . LEU A 1 89 ? 11.896 11.556 19.491 1.00 51.94 89 LEU A C 1
ATOM 650 O O . LEU A 1 89 ? 12.893 12.274 19.459 1.00 51.94 89 LEU A O 1
ATOM 654 N N . GLY A 1 90 ? 11.425 10.971 20.593 1.00 44.31 90 GLY A N 1
ATOM 655 C CA . GLY A 1 90 ? 12.105 10.995 21.877 1.00 44.31 90 GLY A CA 1
ATOM 656 C C . GLY A 1 90 ? 13.579 10.652 21.696 1.00 44.31 90 GLY A C 1
ATOM 657 O O . GLY A 1 90 ? 13.952 9.511 21.410 1.00 44.31 90 GLY A O 1
ATOM 658 N N . SER A 1 91 ? 14.412 11.674 21.847 1.00 55.88 91 SER A N 1
ATOM 659 C CA . SER A 1 91 ? 15.792 11.553 22.268 1.00 55.88 91 SER A CA 1
ATOM 660 C C . SER A 1 91 ? 15.785 10.778 23.581 1.00 55.88 91 SER A C 1
ATOM 662 O O . SER A 1 91 ? 15.282 11.305 24.562 1.00 55.88 91 SER A O 1
ATOM 664 N N . ASP A 1 92 ? 16.176 9.498 23.540 1.00 56.31 92 ASP A N 1
ATOM 665 C CA . ASP A 1 92 ? 16.903 8.774 24.605 1.00 56.31 92 ASP A CA 1
ATOM 666 C C . ASP A 1 92 ? 16.819 7.249 24.430 1.00 56.31 92 ASP A C 1
ATOM 668 O O . ASP A 1 92 ? 16.178 6.504 25.173 1.00 56.31 92 ASP A O 1
ATOM 672 N N . ARG A 1 93 ? 17.554 6.733 23.438 1.00 50.41 93 ARG A N 1
ATOM 673 C CA . ARG A 1 93 ? 17.963 5.313 23.410 1.00 50.41 93 ARG A CA 1
ATOM 674 C C . ARG A 1 93 ? 19.459 5.127 23.188 1.00 50.41 93 ARG A C 1
ATOM 676 O O . ARG A 1 93 ? 19.906 4.061 22.767 1.00 50.41 93 ARG A O 1
ATOM 683 N N . ARG A 1 94 ? 20.251 6.155 23.498 1.00 51.78 94 ARG A N 1
ATOM 684 C CA . ARG A 1 94 ? 21.713 6.109 23.417 1.00 51.78 94 ARG A CA 1
ATOM 685 C C . ARG A 1 94 ? 22.359 5.689 24.737 1.00 51.78 94 ARG A C 1
ATOM 687 O O . ARG A 1 94 ? 23.473 6.097 24.990 1.00 51.78 94 ARG A O 1
ATOM 694 N N . GLU A 1 95 ? 21.714 4.859 25.560 1.00 52.47 95 GLU A N 1
ATOM 695 C CA . GLU A 1 95 ? 22.295 4.503 26.865 1.00 52.47 95 GLU A CA 1
ATOM 696 C C . GLU A 1 95 ? 21.851 3.138 27.416 1.00 52.47 95 GLU A C 1
ATOM 698 O O . GLU A 1 95 ? 21.549 2.976 28.589 1.00 52.47 95 GLU A O 1
ATOM 703 N N . ARG A 1 96 ? 21.850 2.094 26.575 1.00 51.94 96 ARG A N 1
ATOM 704 C CA . ARG A 1 96 ? 21.997 0.696 27.045 1.00 51.94 96 ARG A CA 1
ATOM 705 C C . ARG A 1 96 ? 22.898 -0.109 26.113 1.00 51.94 96 ARG A C 1
ATOM 707 O O . ARG A 1 96 ? 22.518 -1.145 25.575 1.00 51.94 96 ARG A O 1
ATOM 714 N N . ARG A 1 97 ? 24.130 0.371 25.930 1.00 54.84 97 ARG A N 1
ATOM 715 C CA . ARG A 1 97 ? 25.254 -0.454 25.471 1.00 54.84 97 ARG A CA 1
ATOM 716 C C . ARG A 1 97 ? 25.935 -1.023 26.723 1.00 54.84 97 ARG A C 1
ATOM 718 O O . ARG A 1 97 ? 26.973 -0.544 27.146 1.00 54.84 97 ARG A O 1
ATOM 725 N N . GLY A 1 98 ? 25.276 -1.999 27.347 1.00 46.19 98 GLY A N 1
ATOM 726 C CA . GLY A 1 98 ? 25.775 -2.750 28.499 1.00 46.19 98 GLY A CA 1
ATOM 727 C C . GLY A 1 98 ? 25.627 -4.246 28.228 1.00 46.19 98 GLY A C 1
ATOM 728 O O . GLY A 1 98 ? 24.511 -4.737 28.088 1.00 46.19 98 GLY A O 1
ATOM 729 N N . SER A 1 99 ? 26.769 -4.911 28.056 1.00 56.16 99 SER A N 1
ATOM 730 C CA . SER A 1 99 ? 27.048 -6.354 28.028 1.00 56.16 99 SER A CA 1
ATOM 731 C C . SER A 1 99 ? 25.858 -7.320 27.919 1.00 56.16 99 SER A C 1
ATOM 733 O O . SER A 1 99 ? 25.306 -7.771 28.920 1.00 56.16 99 SER A O 1
ATOM 735 N N . ARG A 1 100 ? 25.532 -7.749 26.692 1.00 50.41 100 ARG A N 1
ATOM 736 C CA . ARG A 1 100 ? 24.837 -9.028 26.475 1.00 50.41 100 ARG A CA 1
ATOM 737 C C . ARG A 1 100 ? 25.883 -10.153 26.480 1.00 50.41 100 ARG A C 1
ATOM 739 O O . ARG A 1 100 ? 26.739 -10.132 25.596 1.00 50.41 100 ARG A O 1
ATOM 746 N N . PRO A 1 101 ? 25.847 -11.124 27.409 1.00 51.66 101 PRO A N 1
ATOM 747 C CA . PRO A 1 101 ? 26.710 -12.297 27.314 1.00 51.66 101 PRO A CA 1
ATOM 748 C C . PRO A 1 101 ? 26.321 -13.126 26.082 1.00 51.66 101 PRO A C 1
ATOM 750 O O . PRO A 1 101 ? 25.135 -13.323 25.797 1.00 51.66 101 PRO A O 1
ATOM 753 N N . SER A 1 102 ? 27.327 -13.587 25.333 1.00 58.00 102 SER A N 1
ATOM 754 C CA . SER A 1 102 ? 27.155 -14.454 24.167 1.00 58.00 102 SER A CA 1
ATOM 755 C C . SER A 1 102 ? 26.415 -15.723 24.580 1.00 58.00 102 SER A C 1
ATOM 757 O O . SER A 1 102 ? 26.876 -16.451 25.463 1.00 58.00 102 SER A O 1
ATOM 759 N N . ARG A 1 103 ? 25.275 -16.014 23.947 1.00 56.88 103 ARG A N 1
ATOM 760 C CA . ARG A 1 103 ? 24.631 -17.317 24.118 1.00 56.88 103 ARG A CA 1
ATOM 761 C C . ARG A 1 103 ? 25.579 -18.384 23.573 1.00 56.88 103 ARG A C 1
ATOM 763 O O . ARG A 1 103 ? 25.931 -18.373 22.399 1.00 56.88 103 ARG A O 1
ATOM 770 N N . ARG A 1 104 ? 26.015 -19.240 24.493 1.00 47.75 104 ARG A N 1
ATOM 771 C CA . ARG A 1 104 ? 26.832 -20.435 24.305 1.00 47.75 104 ARG A CA 1
ATOM 772 C C . ARG A 1 104 ? 26.247 -21.293 23.177 1.00 47.75 104 ARG A C 1
ATOM 774 O O . ARG A 1 104 ? 25.110 -21.745 23.276 1.00 47.75 104 ARG A O 1
ATOM 781 N N . SER A 1 105 ? 27.030 -21.473 22.117 1.00 49.25 105 SER A N 1
ATOM 782 C CA . SER A 1 105 ? 26.817 -22.494 21.092 1.00 49.25 105 SER A CA 1
ATOM 783 C C . SER A 1 105 ? 26.998 -23.854 21.759 1.00 49.25 105 SER A C 1
ATOM 785 O O . SER A 1 105 ? 28.044 -24.094 22.355 1.00 49.25 105 SER A O 1
ATOM 787 N N . THR A 1 106 ? 25.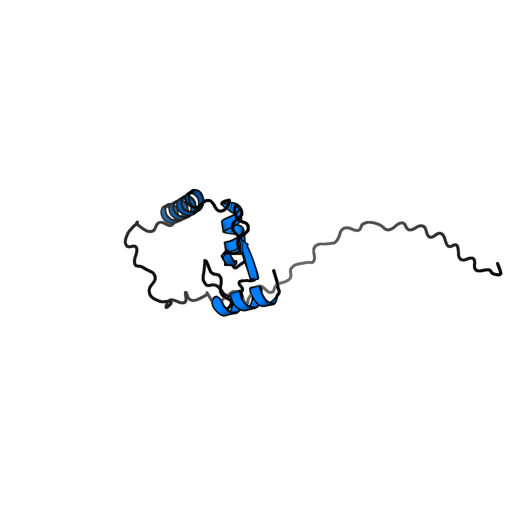985 -24.714 21.733 1.00 57.81 106 THR A N 1
ATOM 788 C CA . THR A 1 106 ? 26.164 -26.116 22.116 1.00 57.81 106 THR A CA 1
ATOM 789 C C . THR A 1 106 ? 26.851 -26.846 20.971 1.00 57.81 106 THR A C 1
ATOM 791 O O . THR A 1 106 ? 26.307 -26.914 19.867 1.00 57.81 106 THR A O 1
ATOM 794 N N . ASP A 1 107 ? 28.044 -27.353 21.265 1.00 40.47 107 ASP A N 1
ATOM 795 C CA . ASP A 1 107 ? 28.839 -28.282 20.474 1.00 40.47 107 ASP A CA 1
ATOM 796 C C . ASP A 1 107 ? 27.990 -29.387 19.825 1.00 40.47 107 ASP A C 1
ATOM 798 O O . ASP A 1 107 ? 27.297 -30.148 20.503 1.00 40.47 107 ASP A O 1
ATOM 802 N N . ARG A 1 108 ? 28.078 -29.509 18.495 1.00 46.16 108 ARG A N 1
ATOM 803 C CA . ARG A 1 108 ? 27.894 -30.794 17.814 1.00 46.16 108 ARG A CA 1
ATOM 804 C C . ARG A 1 108 ? 29.289 -31.351 17.586 1.00 46.16 108 ARG A C 1
ATOM 806 O O . ARG A 1 108 ? 30.049 -30.782 16.809 1.00 46.16 108 ARG A O 1
ATOM 813 N N . HIS A 1 109 ? 29.609 -32.417 18.309 1.00 42.81 109 HIS A N 1
ATOM 814 C CA . HIS A 1 109 ? 30.882 -33.105 18.199 1.00 42.81 109 HIS A CA 1
ATOM 815 C C . HIS A 1 109 ? 31.087 -33.687 16.798 1.00 42.81 109 HIS A C 1
ATOM 817 O O . HIS A 1 109 ? 30.257 -34.431 16.277 1.00 42.81 109 HIS A O 1
ATOM 823 N N . ASP A 1 110 ? 32.234 -33.306 16.253 1.00 41.47 110 ASP A N 1
ATOM 824 C CA . ASP A 1 110 ? 33.008 -33.941 15.202 1.00 41.47 110 ASP A CA 1
ATOM 825 C C . ASP A 1 110 ? 33.374 -35.383 15.593 1.00 41.47 110 ASP A C 1
ATOM 827 O O . ASP A 1 110 ? 33.917 -35.619 16.673 1.00 41.47 110 ASP A O 1
ATOM 831 N N . GLN A 1 111 ? 33.084 -36.334 14.707 1.00 48.06 111 GLN A N 1
ATOM 832 C CA . GLN A 1 111 ? 33.927 -37.510 14.515 1.00 48.06 111 GLN A CA 1
ATOM 833 C C . GLN A 1 111 ? 34.090 -37.693 13.012 1.00 48.06 111 GLN A C 1
ATOM 835 O O . GLN A 1 111 ? 33.186 -38.158 12.316 1.00 48.06 111 GLN A O 1
ATOM 840 N N . GLY A 1 112 ? 35.232 -37.230 12.513 1.00 37.94 112 GLY A N 1
ATOM 841 C CA . GLY A 1 112 ? 35.685 -37.522 11.169 1.00 37.94 112 GLY A CA 1
ATOM 842 C C . GLY A 1 112 ? 36.121 -38.974 11.029 1.00 37.94 112 GLY A C 1
ATOM 843 O O . GLY A 1 112 ? 36.698 -39.549 11.944 1.00 37.94 112 GLY A O 1
ATOM 844 N N . GLU A 1 113 ? 35.947 -39.515 9.828 1.00 39.69 113 GLU A N 1
ATOM 845 C CA . GLU A 1 113 ? 36.828 -40.553 9.309 1.00 39.69 113 GLU A CA 1
ATOM 846 C C . GLU A 1 113 ? 37.246 -40.177 7.889 1.00 39.69 113 GLU A C 1
ATOM 848 O O . GLU A 1 113 ? 36.466 -40.133 6.936 1.00 39.69 113 GLU A O 1
ATOM 853 N N . GLN A 1 114 ? 38.526 -39.833 7.802 1.00 45.53 114 GLN A N 1
ATOM 854 C CA . GLN A 1 114 ? 39.294 -39.665 6.585 1.00 45.53 114 GLN A CA 1
ATOM 855 C C . GLN A 1 114 ? 39.505 -41.053 5.971 1.00 45.53 114 GLN A C 1
ATOM 857 O O . GLN A 1 114 ? 39.986 -41.958 6.647 1.00 45.53 114 GLN A O 1
ATOM 862 N N . SER A 1 115 ? 39.228 -41.222 4.678 1.00 39.12 115 SER A N 1
ATOM 863 C CA . SER A 1 115 ? 39.913 -42.260 3.904 1.00 39.12 115 SER A CA 1
ATOM 864 C C . SER A 1 115 ? 40.437 -41.687 2.594 1.00 39.12 115 SER A C 1
ATOM 866 O O . SER A 1 115 ? 39.782 -41.581 1.561 1.00 39.12 115 SER A O 1
ATOM 868 N N . ASP A 1 116 ? 41.682 -41.265 2.735 1.00 45.44 116 ASP A N 1
ATOM 869 C CA . ASP A 1 116 ? 42.729 -41.154 1.741 1.00 45.44 116 ASP A CA 1
ATOM 870 C C . ASP A 1 116 ? 42.658 -42.256 0.669 1.00 45.44 116 ASP A C 1
ATOM 872 O O . ASP A 1 116 ? 42.827 -43.434 0.987 1.00 45.44 116 ASP A O 1
ATOM 876 N N . ARG A 1 117 ? 42.485 -41.880 -0.606 1.00 44.94 117 ARG A N 1
ATOM 877 C CA . ARG A 1 117 ? 43.031 -42.627 -1.757 1.00 44.94 117 ARG A CA 1
ATOM 878 C C . ARG A 1 117 ? 43.433 -41.671 -2.878 1.00 44.94 117 ARG A C 1
ATOM 880 O O . ARG A 1 117 ? 42.743 -41.520 -3.881 1.00 44.94 117 ARG A O 1
ATOM 887 N N . ARG A 1 118 ? 44.627 -41.089 -2.748 1.00 48.31 118 ARG A N 1
ATOM 888 C CA . ARG A 1 118 ? 45.477 -40.783 -3.908 1.00 48.31 118 ARG A CA 1
ATOM 889 C C . ARG A 1 118 ? 45.920 -42.096 -4.559 1.00 48.31 118 ARG A C 1
ATOM 891 O O . ARG A 1 118 ? 46.598 -42.883 -3.906 1.00 48.31 118 ARG A O 1
ATOM 898 N N . ARG A 1 119 ? 45.648 -42.277 -5.855 1.00 48.44 119 ARG A N 1
ATOM 899 C CA . ARG A 1 119 ? 46.563 -42.959 -6.788 1.00 48.44 119 ARG A CA 1
ATOM 900 C C . ARG A 1 119 ? 46.492 -42.302 -8.164 1.00 48.44 119 ARG A C 1
ATOM 902 O O . ARG A 1 119 ? 45.469 -42.329 -8.832 1.00 48.44 119 ARG A O 1
ATOM 909 N N . THR A 1 120 ? 47.610 -41.694 -8.535 1.00 48.59 120 THR A N 1
ATOM 910 C CA . THR A 1 120 ? 48.000 -41.283 -9.885 1.00 48.59 120 THR A CA 1
ATOM 911 C C . THR A 1 120 ? 48.668 -42.454 -10.610 1.00 48.59 120 THR A C 1
ATOM 913 O O . THR A 1 120 ? 49.498 -43.115 -9.988 1.00 48.59 120 THR A O 1
ATOM 916 N N . ALA A 1 121 ? 48.331 -42.656 -11.888 1.00 40.38 121 ALA A N 1
ATOM 917 C CA . ALA A 1 121 ? 49.055 -43.324 -12.997 1.00 40.38 121 ALA A CA 1
ATOM 918 C C . ALA A 1 121 ? 47.964 -43.709 -14.024 1.00 40.38 121 ALA A C 1
ATOM 920 O O . ALA A 1 121 ? 46.937 -44.218 -13.592 1.00 40.38 121 ALA A O 1
ATOM 921 N N . GLY A 1 122 ? 48.003 -43.487 -15.337 1.00 38.81 122 GLY A N 1
ATOM 922 C CA . GLY A 1 122 ? 49.034 -43.179 -16.332 1.00 38.81 122 GLY A CA 1
ATOM 923 C C . GLY A 1 122 ? 48.552 -43.811 -17.662 1.00 38.81 122 GLY A C 1
ATOM 924 O O . GLY A 1 122 ? 47.948 -44.874 -17.582 1.00 38.81 122 GLY A O 1
ATOM 925 N N . GLU A 1 123 ? 48.814 -43.160 -18.815 1.00 40.09 123 GLU A N 1
ATOM 926 C CA . GLU A 1 123 ? 48.841 -43.731 -20.198 1.00 40.09 123 GLU A CA 1
ATOM 927 C C . GLU A 1 123 ? 47.506 -44.277 -20.782 1.00 40.09 123 GLU A C 1
ATOM 929 O O . GLU A 1 123 ? 46.621 -44.678 -20.043 1.00 40.09 123 GLU A O 1
ATOM 934 N N . ALA A 1 124 ? 47.215 -44.382 -22.083 1.00 40.78 124 ALA A N 1
ATOM 935 C CA . ALA A 1 124 ? 47.671 -43.882 -23.387 1.00 40.78 124 ALA A CA 1
ATOM 936 C C . ALA A 1 124 ? 46.587 -44.343 -24.414 1.00 40.78 124 ALA A C 1
ATOM 938 O O . ALA A 1 124 ? 45.854 -45.285 -24.124 1.00 40.78 124 ALA A O 1
ATOM 939 N N . ASP A 1 125 ? 46.501 -43.674 -25.569 1.00 41.56 125 ASP A N 1
ATOM 940 C CA . ASP A 1 125 ? 45.980 -44.112 -26.887 1.00 41.56 125 ASP A CA 1
ATOM 941 C C . ASP A 1 125 ? 44.668 -44.923 -27.041 1.00 41.56 125 ASP A C 1
ATOM 943 O O . ASP A 1 125 ? 44.581 -46.093 -26.670 1.00 41.56 125 ASP A O 1
ATOM 947 N N . ALA A 1 126 ? 43.710 -44.329 -27.773 1.00 42.94 126 ALA A N 1
ATOM 948 C CA . ALA A 1 126 ? 43.078 -44.886 -28.988 1.00 42.94 126 ALA A CA 1
ATOM 949 C C . ALA A 1 126 ? 42.192 -43.832 -29.680 1.00 42.94 126 ALA A C 1
ATOM 951 O O . 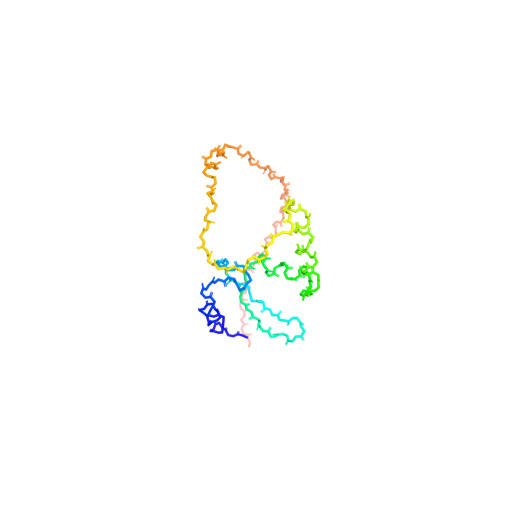ALA A 1 126 ? 41.390 -43.177 -28.973 1.00 42.94 126 ALA A O 1
#

Sequence (126 aa):
MSRATVAELRTQQGDACAVCGDLGAAHLDHDHSTGRIRALLCGRCNMGLGLFLDDPVRLRLAADYVERHRGEPAAAVDPPTGCTTTPALGSDRRERRGSRPSRRSTDRHDQGEQSDRRRTAGEADA

Foldseek 3Di:
DDPVVVVVLCVVLVCAAPPPRHHNQDDFDADPVPRHTDGGHDPVVNVVCVVQVVDPVSVVVVVVVCVVPPPDPPDDDDDDDDDDDDDPPDPDPPPPPDDDDDDDDDDDDDDDDDDDDDDDDDDDDD